Protein AF-A0A2P4QYH1-F1 (afdb_monomer)

Secondary structure (DSSP, 8-state):
------HHHHHHHHHH---HHHHHHHHTT-HHHHHHHHHHHTTSTTTT-SS--HHHHHHHHTTS-HHHHHHHHHTT----------SS-GGGG-

Sequence (94 aa):
MFSKLTEDCFDEIIQYINDKNTLYSFLLVNRLFCRKVTPKLWSEPFAFLEHSSPVLIRTYISCFSDKERDSLYNYGLKIKIKYKPSLFSYPSFL

Foldseek 3Di:
DDPPDDLVNVLVVLVPDPDPVVLVVQCPPDPSSVVSSLLVCLLCVPPPDPDDDPPVVVLQVLLDDPVVVVVCVVVVNPDPDPRDRHPDNSVVSD

pLDDT: mean 85.65, std 10.3, range [38.16, 94.88]

Organism: Rhizophagus irregularis (strain DAOM 181602 / DAOM 197198 / MUCL 43194) (NCBI:txid747089)

Structure (mmCIF, N/CA/C/O backbone):
data_AF-A0A2P4QYH1-F1
#
_entry.id   AF-A0A2P4QYH1-F1
#
loop_
_atom_site.group_PDB
_atom_site.id
_atom_site.type_symbol
_atom_site.label_atom_id
_atom_site.label_alt_id
_atom_site.label_comp_id
_atom_site.label_asym_id
_atom_site.label_entity_id
_atom_site.label_seq_id
_atom_site.pdbx_PDB_ins_code
_atom_site.Cartn_x
_atom_site.Cartn_y
_atom_site.Cartn_z
_atom_site.occupancy
_at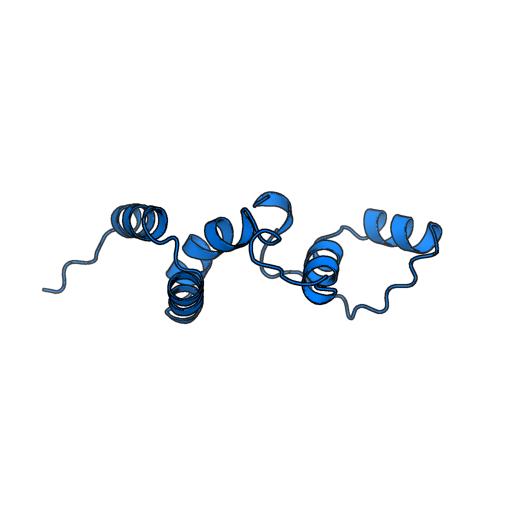om_site.B_iso_or_equiv
_atom_site.auth_seq_id
_atom_site.auth_comp_id
_atom_site.auth_asym_id
_atom_site.auth_atom_id
_atom_site.pdbx_PDB_model_num
ATOM 1 N N . MET A 1 1 ? -13.694 -12.695 32.733 1.00 38.16 1 MET A N 1
ATOM 2 C CA . MET A 1 1 ? -13.598 -13.504 31.500 1.00 38.16 1 MET A CA 1
ATOM 3 C C . MET A 1 1 ? -13.666 -12.521 30.341 1.00 38.16 1 MET A C 1
ATOM 5 O O . MET A 1 1 ? -14.725 -11.954 30.124 1.00 38.16 1 MET A O 1
ATOM 9 N N . PHE A 1 2 ? -12.537 -12.178 29.715 1.00 45.25 2 PHE A N 1
ATOM 10 C CA . PHE A 1 2 ? -12.544 -11.216 28.608 1.00 45.25 2 PHE A CA 1
ATOM 11 C C . PHE A 1 2 ? -13.226 -11.875 27.409 1.00 45.25 2 PHE A C 1
ATOM 13 O O . PHE A 1 2 ? -12.727 -12.868 26.882 1.00 45.25 2 PHE A O 1
ATOM 20 N N . SER A 1 3 ? -14.395 -11.367 27.024 1.00 52.91 3 SER A N 1
ATOM 21 C CA . SER A 1 3 ? -15.090 -11.776 25.810 1.00 52.91 3 SER A CA 1
ATOM 22 C C . SER A 1 3 ? -14.185 -11.463 24.622 1.00 52.91 3 SER A C 1
ATOM 24 O O . SER A 1 3 ? -13.942 -10.296 24.312 1.00 52.91 3 SER A O 1
ATOM 26 N N . LYS A 1 4 ? -13.640 -12.501 23.983 1.00 63.03 4 LYS A N 1
ATOM 27 C CA . LYS A 1 4 ? -12.991 -12.359 22.680 1.00 63.03 4 LYS A CA 1
ATOM 28 C C . LYS A 1 4 ? -14.045 -11.808 21.729 1.00 63.03 4 LYS A C 1
ATOM 30 O O . LYS A 1 4 ? -15.017 -12.497 21.438 1.00 63.03 4 LYS A O 1
ATOM 35 N N . LEU A 1 5 ? -13.857 -10.572 21.286 1.00 65.88 5 LEU A N 1
ATOM 36 C CA . LEU A 1 5 ? -14.587 -10.058 20.142 1.00 65.88 5 LEU A CA 1
ATOM 37 C C . LEU A 1 5 ? -14.273 -11.000 18.965 1.00 65.88 5 LEU A C 1
ATOM 39 O O . LEU A 1 5 ? -13.099 -11.299 18.718 1.00 65.88 5 LEU A O 1
ATOM 43 N N . THR A 1 6 ? -15.300 -11.555 18.326 1.00 76.69 6 THR A N 1
ATOM 44 C CA . THR A 1 6 ? -15.125 -12.432 17.162 1.00 76.69 6 THR A CA 1
ATOM 45 C C . THR A 1 6 ? -14.534 -11.632 16.000 1.00 76.69 6 THR A C 1
ATOM 47 O O . THR A 1 6 ? -14.677 -10.410 15.946 1.00 76.69 6 THR A O 1
ATOM 50 N N . GLU A 1 7 ? -13.838 -12.303 15.077 1.00 75.94 7 GLU A N 1
ATOM 51 C CA . GLU A 1 7 ? -13.255 -11.635 13.902 1.00 75.94 7 GLU A CA 1
ATOM 52 C C . GLU A 1 7 ? -14.317 -10.879 13.087 1.00 75.94 7 GLU A C 1
ATOM 54 O O . GLU A 1 7 ? -14.046 -9.773 12.627 1.00 75.94 7 GLU A O 1
ATOM 59 N N . ASP A 1 8 ? -15.539 -11.410 13.021 1.00 78.62 8 ASP A N 1
ATOM 60 C CA . ASP A 1 8 ? -16.668 -10.804 12.305 1.00 78.62 8 ASP A CA 1
ATOM 61 C C . ASP A 1 8 ? -17.069 -9.439 12.885 1.00 78.62 8 ASP A C 1
ATOM 63 O O . ASP A 1 8 ? -17.325 -8.488 12.153 1.00 78.62 8 ASP A O 1
ATOM 67 N N . CYS A 1 9 ? -17.051 -9.290 14.213 1.00 84.19 9 CYS A N 1
ATOM 68 C CA . CYS A 1 9 ? -17.335 -8.003 14.846 1.00 84.19 9 CYS A CA 1
ATOM 69 C C . CYS A 1 9 ? -16.258 -6.955 14.530 1.00 84.19 9 CYS A C 1
ATOM 71 O O . CYS A 1 9 ? -16.557 -5.763 14.485 1.00 84.19 9 CYS A O 1
ATOM 73 N N . PHE A 1 10 ? -15.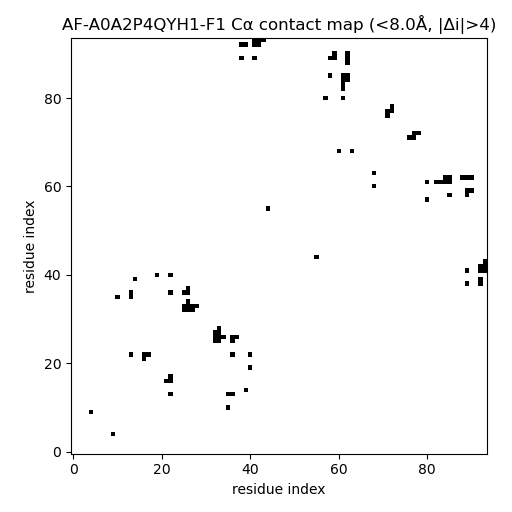004 -7.370 14.326 1.00 84.00 10 PHE A N 1
ATOM 74 C CA . PHE A 1 10 ? -13.948 -6.444 13.913 1.00 84.00 10 PHE A CA 1
ATOM 75 C C . PHE A 1 10 ? -14.124 -5.982 12.472 1.00 84.00 10 PHE A C 1
ATOM 77 O O . PHE A 1 10 ? -13.881 -4.807 12.194 1.00 84.00 10 PHE A O 1
ATOM 84 N N . ASP A 1 11 ? -14.548 -6.877 11.581 1.00 85.06 11 ASP A N 1
ATOM 85 C CA . ASP A 1 11 ? -14.829 -6.528 10.188 1.00 85.06 11 ASP A CA 1
ATOM 86 C C . ASP A 1 11 ? -15.920 -5.454 10.110 1.00 85.06 11 ASP A C 1
ATOM 88 O O . ASP A 1 11 ? -15.728 -4.431 9.448 1.00 85.06 11 ASP A O 1
ATOM 92 N N . GLU A 1 12 ? -16.991 -5.628 10.891 1.00 88.12 12 GLU A N 1
ATOM 93 C CA . GLU A 1 12 ? -18.075 -4.653 11.030 1.00 88.12 12 GLU A CA 1
ATOM 94 C C . GLU A 1 12 ? -17.542 -3.290 11.509 1.00 88.12 12 GLU A C 1
ATOM 96 O O . GLU A 1 12 ? -17.773 -2.261 10.878 1.00 88.12 12 GLU A O 1
ATOM 101 N N . ILE A 1 13 ? -16.743 -3.261 12.587 1.00 89.12 13 ILE A N 1
ATOM 102 C CA . ILE A 1 13 ? -16.168 -2.014 13.124 1.00 89.12 13 ILE A CA 1
ATOM 103 C C . ILE A 1 13 ? -15.311 -1.299 12.071 1.00 89.12 13 ILE A C 1
ATOM 105 O O . ILE A 1 13 ? -15.443 -0.089 11.883 1.00 89.12 13 ILE A O 1
ATOM 109 N N . ILE A 1 14 ? -14.439 -2.030 11.370 1.00 89.50 14 ILE A N 1
ATOM 110 C CA . ILE A 1 14 ? -13.553 -1.460 10.346 1.00 89.50 14 ILE A CA 1
ATOM 111 C C . ILE A 1 14 ? -14.372 -0.842 9.208 1.00 89.50 14 ILE A C 1
ATOM 113 O O . ILE A 1 14 ? -14.005 0.225 8.705 1.00 89.50 14 ILE A O 1
ATOM 117 N N . GLN A 1 15 ? -15.505 -1.446 8.832 1.00 87.75 15 GLN A N 1
ATOM 118 C CA . GLN A 1 15 ? -16.390 -0.923 7.791 1.00 87.75 15 GLN A CA 1
ATOM 119 C C . GLN A 1 15 ? -16.936 0.476 8.115 1.00 87.75 15 GLN A C 1
ATOM 121 O O . GLN A 1 15 ? -17.083 1.278 7.192 1.00 87.75 15 GLN A O 1
ATOM 126 N N . TYR A 1 16 ? -17.123 0.826 9.388 1.00 90.19 16 TYR A N 1
ATOM 127 C CA . TYR A 1 16 ? -17.606 2.152 9.796 1.00 90.19 16 TYR A CA 1
ATOM 128 C C . TYR A 1 16 ? -16.500 3.197 10.026 1.00 90.19 16 TYR A C 1
ATOM 130 O O . TYR A 1 16 ? -16.791 4.387 10.145 1.00 90.19 16 TYR A O 1
ATOM 138 N N . ILE A 1 17 ? -15.222 2.801 10.046 1.00 89.62 17 ILE A N 1
ATOM 139 C CA . ILE A 1 17 ? -14.100 3.739 10.210 1.00 89.62 17 ILE A CA 1
ATOM 140 C C . ILE A 1 17 ? -13.692 4.314 8.850 1.00 89.62 17 ILE A C 1
ATOM 142 O O . ILE A 1 17 ? -13.078 3.619 8.043 1.00 89.62 17 ILE A O 1
ATOM 146 N N . ASN A 1 18 ? -13.982 5.593 8.612 1.00 85.56 18 ASN A N 1
ATOM 147 C CA . ASN A 1 18 ? -13.558 6.309 7.397 1.00 85.56 18 ASN A CA 1
ATOM 148 C C . ASN A 1 18 ? -12.400 7.290 7.642 1.00 85.56 18 ASN A C 1
ATOM 150 O O . ASN A 1 18 ? -11.842 7.843 6.698 1.00 85.56 18 ASN A O 1
ATOM 154 N N . ASP A 1 19 ? -12.010 7.492 8.902 1.00 89.06 19 ASP A N 1
ATOM 155 C CA . ASP A 1 19 ? -10.856 8.315 9.245 1.00 89.06 19 ASP A CA 1
ATOM 156 C C . ASP A 1 19 ? -9.543 7.561 8.984 1.00 89.06 19 ASP A C 1
ATOM 158 O O . ASP A 1 19 ? -9.255 6.518 9.583 1.00 89.06 19 ASP A O 1
ATOM 162 N N . LYS A 1 20 ? -8.711 8.125 8.106 1.00 86.75 20 LYS A N 1
ATOM 163 C CA . LYS A 1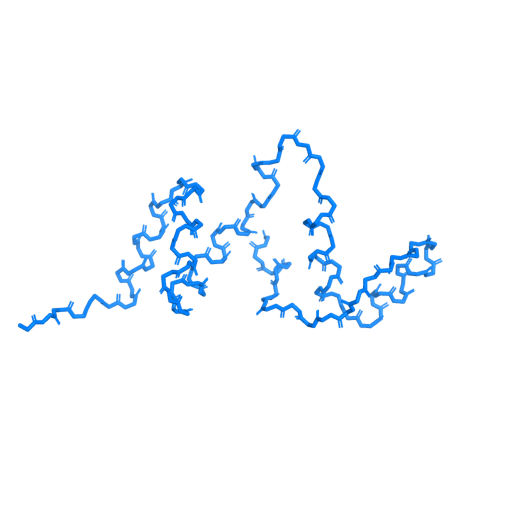 20 ? -7.427 7.545 7.698 1.00 86.75 20 LYS A CA 1
ATOM 164 C C . LYS A 1 20 ? -6.459 7.383 8.870 1.00 86.75 20 LYS A C 1
ATOM 166 O O . LYS A 1 20 ? -5.733 6.390 8.911 1.00 86.75 20 LYS A O 1
ATOM 171 N N . ASN A 1 21 ? -6.437 8.324 9.817 1.00 90.56 21 ASN A N 1
ATOM 172 C CA . ASN A 1 21 ? -5.532 8.260 10.971 1.00 90.56 21 ASN A CA 1
ATOM 173 C C . ASN A 1 21 ? -5.899 7.096 11.901 1.00 90.56 21 ASN A C 1
ATOM 175 O O . ASN A 1 21 ? -5.023 6.378 12.392 1.00 90.56 21 ASN A O 1
ATOM 179 N N . THR A 1 22 ? -7.197 6.860 12.080 1.00 92.69 22 THR A N 1
ATOM 180 C CA . THR A 1 22 ? -7.724 5.715 12.818 1.00 92.69 22 THR A CA 1
ATOM 181 C C . THR A 1 22 ? -7.374 4.409 12.107 1.00 92.69 22 THR A C 1
ATOM 183 O O . THR A 1 22 ? -6.803 3.518 12.735 1.00 92.69 22 THR A O 1
ATOM 186 N N . LEU A 1 23 ? -7.605 4.302 10.791 1.00 91.88 23 LEU A N 1
ATOM 187 C CA . LEU A 1 23 ? -7.207 3.116 10.016 1.00 91.88 23 LEU A CA 1
ATOM 188 C C . LEU A 1 23 ? -5.694 2.856 10.114 1.00 91.88 23 LEU A C 1
ATOM 190 O O . LEU A 1 23 ? -5.268 1.726 10.352 1.00 91.88 23 LEU A O 1
ATOM 194 N N . TYR A 1 24 ? -4.869 3.901 10.006 1.00 91.69 24 TYR A N 1
ATOM 195 C CA . TYR A 1 24 ? -3.421 3.782 10.165 1.00 91.69 24 TYR A CA 1
ATOM 196 C C . TYR A 1 24 ? -3.028 3.286 11.562 1.00 91.69 24 TYR A C 1
ATOM 198 O O . TYR A 1 24 ? -2.170 2.416 11.689 1.00 91.69 24 TYR A O 1
ATOM 206 N N . SER A 1 25 ? -3.696 3.771 12.611 1.00 93.94 25 SER A N 1
ATOM 207 C CA . SER A 1 25 ? -3.461 3.304 13.981 1.00 93.94 25 SER A CA 1
ATOM 208 C C . SER A 1 25 ? -3.790 1.816 14.136 1.00 93.94 25 SER A C 1
ATOM 210 O O . SER A 1 25 ? -3.019 1.080 14.749 1.00 93.94 25 SER A O 1
ATOM 212 N N . PHE A 1 26 ? -4.876 1.337 13.513 1.00 92.81 26 PHE A N 1
ATOM 213 C CA . PHE A 1 26 ? -5.247 -0.083 13.528 1.00 92.81 26 PHE A CA 1
ATOM 214 C C . PHE A 1 26 ? -4.191 -0.982 12.868 1.00 92.81 26 PHE A C 1
ATOM 216 O O . PHE A 1 26 ? -3.952 -2.088 13.357 1.00 92.81 26 PHE A O 1
ATOM 223 N N . LEU A 1 27 ? -3.515 -0.519 11.806 1.00 93.25 27 LEU A N 1
ATOM 224 C CA . LEU A 1 27 ? -2.444 -1.290 11.155 1.00 93.25 27 LEU A CA 1
ATOM 225 C C . LEU A 1 27 ? -1.325 -1.684 12.128 1.00 93.25 27 LEU A C 1
ATOM 227 O O . LEU A 1 27 ? -0.692 -2.723 11.938 1.00 93.25 27 LEU A O 1
ATOM 231 N N . LEU A 1 28 ? -1.082 -0.860 13.150 1.00 94.88 28 LEU A N 1
ATOM 232 C CA . LEU A 1 28 ? 0.029 -1.007 14.089 1.00 94.88 28 LEU A CA 1
ATOM 233 C C . LEU A 1 28 ? -0.324 -1.832 15.336 1.00 94.88 28 LEU A C 1
ATOM 235 O O . LEU A 1 28 ? 0.570 -2.156 16.113 1.00 94.88 28 LEU A O 1
ATOM 239 N N . VAL A 1 29 ? -1.596 -2.197 15.533 1.00 92.88 29 VAL A N 1
ATOM 240 C CA . VAL A 1 29 ? -2.051 -2.919 16.736 1.00 92.88 29 VAL A CA 1
ATOM 241 C C . VAL A 1 29 ? -1.519 -4.353 16.750 1.00 92.88 29 VAL A C 1
ATOM 243 O O . VAL A 1 29 ? -0.875 -4.774 17.707 1.00 92.88 29 VAL A O 1
ATOM 246 N N . ASN A 1 30 ? -1.821 -5.138 15.712 1.00 92.31 30 ASN A N 1
ATOM 247 C CA . ASN A 1 30 ? -1.359 -6.520 15.568 1.00 92.31 30 ASN A CA 1
ATOM 248 C C . ASN A 1 30 ? -1.548 -7.026 14.124 1.00 92.31 30 ASN A C 1
ATOM 250 O O . ASN A 1 30 ? -2.152 -6.365 13.278 1.00 92.31 30 ASN A O 1
ATOM 254 N N . ARG A 1 31 ? -1.066 -8.245 13.843 1.00 92.12 31 ARG A N 1
ATOM 255 C CA . 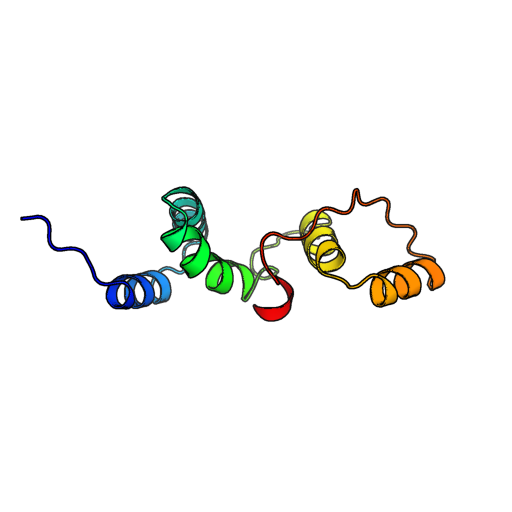ARG A 1 31 ? -1.123 -8.856 12.503 1.00 92.12 31 ARG A CA 1
ATOM 256 C C . ARG A 1 31 ? -2.550 -9.069 11.976 1.00 92.12 31 ARG A C 1
ATOM 258 O O . ARG A 1 31 ? -2.748 -8.971 10.767 1.00 92.12 31 ARG A O 1
ATOM 265 N N . LEU A 1 32 ? -3.518 -9.379 12.841 1.00 90.94 32 LEU A N 1
ATOM 266 C CA . LEU A 1 32 ? -4.917 -9.560 12.437 1.00 90.94 32 LEU A CA 1
ATOM 267 C C . LEU A 1 32 ? -5.495 -8.225 11.955 1.00 90.94 32 LEU A C 1
ATOM 269 O O . LEU A 1 32 ? -5.973 -8.138 10.829 1.00 90.94 32 LEU A O 1
ATOM 273 N N . PHE A 1 33 ? -5.348 -7.174 12.760 1.00 91.69 33 PHE A N 1
ATOM 274 C CA . PHE A 1 33 ? -5.845 -5.834 12.447 1.00 91.69 33 PHE A CA 1
ATOM 275 C C . PHE A 1 33 ? -5.178 -5.279 11.187 1.00 91.69 33 PHE A C 1
ATOM 277 O O . PHE A 1 33 ? -5.859 -4.785 10.291 1.00 91.69 33 PHE A O 1
ATOM 284 N N . CYS A 1 34 ? -3.859 -5.460 11.064 1.00 93.56 34 CYS A N 1
ATOM 285 C CA . CYS A 1 34 ? -3.106 -5.113 9.863 1.00 93.56 34 CYS A CA 1
A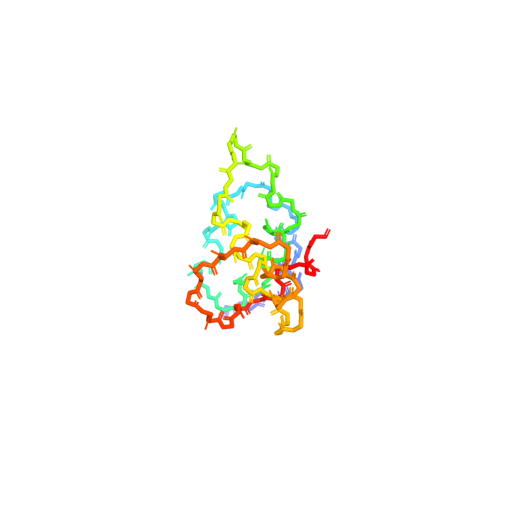TOM 286 C C . CYS A 1 34 ? -3.716 -5.749 8.603 1.00 93.56 34 CYS A C 1
ATOM 288 O O . CYS A 1 34 ? -3.992 -5.052 7.627 1.00 93.56 34 CYS A O 1
ATOM 290 N N . ARG A 1 35 ? -3.995 -7.060 8.632 1.00 93.06 35 ARG A N 1
ATOM 291 C CA . ARG A 1 35 ? -4.589 -7.772 7.489 1.00 93.06 35 ARG A CA 1
ATOM 292 C C . ARG A 1 35 ? -5.998 -7.290 7.152 1.00 93.06 35 ARG A C 1
ATOM 294 O O . ARG A 1 35 ? -6.316 -7.231 5.971 1.00 93.06 35 ARG A O 1
ATOM 301 N N . LYS A 1 36 ? -6.823 -6.971 8.152 1.00 91.88 36 LYS A N 1
ATOM 302 C CA . LYS A 1 36 ? -8.219 -6.553 7.943 1.00 91.88 36 LYS A CA 1
ATOM 303 C C . LYS A 1 36 ? -8.343 -5.111 7.443 1.00 91.88 36 LYS A C 1
ATOM 305 O O . LYS A 1 36 ? -9.172 -4.831 6.587 1.00 91.88 36 LYS A O 1
ATOM 310 N N . VAL A 1 37 ? -7.490 -4.203 7.920 1.00 94.06 37 VAL A N 1
ATOM 311 C CA . VAL A 1 37 ? -7.543 -2.781 7.534 1.00 94.06 37 VAL A CA 1
ATOM 312 C C . VAL A 1 37 ? -6.832 -2.490 6.214 1.00 94.06 37 VAL A C 1
ATOM 314 O O . VAL A 1 37 ? -7.220 -1.558 5.512 1.00 94.06 37 VAL A O 1
ATOM 317 N N . THR A 1 38 ? -5.823 -3.283 5.838 1.00 93.75 38 THR A N 1
ATOM 318 C CA . THR A 1 38 ? -5.061 -3.047 4.599 1.00 93.75 38 THR A CA 1
ATOM 319 C C . THR A 1 38 ? -5.959 -2.942 3.352 1.00 93.75 38 THR A C 1
ATOM 321 O O . THR A 1 38 ? -5.823 -1.940 2.655 1.00 93.75 38 THR A O 1
ATOM 324 N N . PRO A 1 39 ? -6.908 -3.863 3.076 1.00 93.50 39 PRO A N 1
ATOM 325 C CA . PRO A 1 39 ? -7.810 -3.736 1.928 1.00 93.50 39 PRO A CA 1
ATOM 326 C C . PRO A 1 39 ? -8.620 -2.438 1.946 1.00 93.50 39 PRO A C 1
ATOM 328 O O . PRO A 1 39 ? -8.708 -1.758 0.931 1.00 93.50 39 PRO A O 1
ATOM 331 N N . LYS A 1 40 ? -9.145 -2.038 3.113 1.00 91.88 40 LYS A N 1
ATOM 332 C CA . LYS A 1 40 ? -9.917 -0.798 3.239 1.00 91.88 40 LYS A CA 1
ATOM 333 C C . LYS A 1 40 ? -9.062 0.438 2.952 1.00 91.88 40 LYS A C 1
ATOM 335 O O . LYS A 1 40 ? -9.480 1.295 2.182 1.00 91.88 40 LYS A O 1
ATOM 340 N N . LEU A 1 41 ? -7.851 0.514 3.508 1.00 90.81 41 LEU A N 1
ATOM 341 C CA . LEU A 1 41 ? -6.933 1.639 3.279 1.00 90.81 41 LEU A CA 1
ATOM 342 C C . LEU A 1 41 ? -6.485 1.746 1.809 1.00 90.81 41 LEU A C 1
ATOM 344 O O . LEU A 1 41 ? -6.239 2.845 1.317 1.00 90.81 41 LEU A O 1
ATOM 348 N N . TRP A 1 42 ? -6.349 0.606 1.129 1.00 92.00 42 TRP A N 1
ATOM 349 C CA . TRP A 1 42 ? -5.859 0.514 -0.248 1.00 92.00 42 TRP A CA 1
ATOM 350 C C . TRP A 1 42 ? -6.965 0.450 -1.310 1.00 92.00 42 TRP A C 1
ATOM 352 O O . TRP A 1 42 ? -6.627 0.320 -2.482 1.00 92.00 42 TRP A O 1
ATOM 362 N N . SER A 1 43 ? -8.237 0.590 -0.916 1.00 92.25 43 SER A N 1
ATOM 363 C CA . SER A 1 43 ? -9.380 0.676 -1.841 1.00 92.25 43 SER A CA 1
ATOM 364 C C . SER A 1 43 ? -9.394 1.972 -2.649 1.00 92.25 43 SER A C 1
ATOM 366 O O . SER A 1 43 ? -9.611 1.959 -3.854 1.00 92.25 43 SER A O 1
ATOM 368 N N . GLU A 1 44 ? -9.049 3.094 -2.013 1.00 89.69 44 GLU A N 1
ATOM 369 C CA . GLU A 1 44 ? -8.936 4.399 -2.674 1.00 89.69 44 GLU A CA 1
ATOM 370 C C . GLU A 1 44 ? -7.615 5.102 -2.303 1.00 89.69 44 GLU A C 1
ATOM 372 O O . GLU A 1 44 ? -7.595 6.182 -1.704 1.00 89.69 44 GLU A O 1
ATOM 377 N N . PRO A 1 45 ? -6.455 4.520 -2.655 1.00 88.00 45 PRO A N 1
ATOM 378 C CA . PRO A 1 45 ? -5.156 4.974 -2.161 1.00 88.00 45 PRO A CA 1
ATOM 379 C C . PRO A 1 45 ? -4.756 6.355 -2.699 1.00 88.00 45 PRO A C 1
ATOM 381 O O . PRO A 1 45 ? -3.887 7.021 -2.130 1.00 88.00 45 PRO A O 1
ATOM 384 N N . PHE A 1 46 ? -5.398 6.789 -3.785 1.00 88.56 46 PHE A N 1
ATOM 385 C CA . PHE A 1 46 ? -5.194 8.091 -4.409 1.00 88.56 46 PHE A CA 1
ATOM 386 C C . PHE A 1 46 ? -6.158 9.171 -3.899 1.00 88.56 46 PHE A C 1
ATOM 388 O O . PHE A 1 46 ? -5.863 10.348 -4.082 1.00 88.56 46 PHE A O 1
ATOM 395 N N . ALA A 1 47 ? -7.262 8.814 -3.227 1.00 85.56 47 ALA A N 1
ATOM 396 C CA . ALA A 1 47 ? -8.283 9.780 -2.800 1.00 85.56 47 ALA A CA 1
ATOM 397 C C . ALA A 1 47 ? -7.764 10.804 -1.776 1.00 85.56 47 ALA A C 1
ATOM 399 O O . ALA A 1 47 ? -8.279 11.912 -1.677 1.00 85.56 47 ALA A O 1
ATOM 400 N N . PHE A 1 48 ? -6.710 10.450 -1.037 1.00 74.12 48 PHE A N 1
ATOM 401 C CA . PHE A 1 48 ? -6.109 11.291 0.003 1.00 74.12 48 PHE A CA 1
ATOM 402 C C . PHE A 1 48 ? -4.780 11.926 -0.423 1.00 74.12 48 PHE A C 1
ATOM 404 O O . PHE A 1 48 ? -3.977 12.299 0.437 1.00 74.12 48 PHE A O 1
ATOM 411 N N . LEU A 1 49 ? -4.484 11.960 -1.724 1.00 84.19 49 LEU A N 1
ATOM 412 C CA . LEU A 1 49 ? -3.264 12.560 -2.248 1.00 84.19 49 LEU A CA 1
ATOM 413 C C . LEU A 1 49 ? -3.534 13.997 -2.694 1.00 84.19 49 LEU A C 1
ATOM 415 O O . LEU A 1 49 ? -4.217 14.227 -3.684 1.00 84.19 49 LEU A O 1
ATOM 419 N N . GLU A 1 50 ? -2.925 14.964 -2.011 1.00 83.75 50 GLU A N 1
ATOM 420 C CA . GLU A 1 50 ? -2.875 16.355 -2.491 1.00 83.75 50 GLU A CA 1
ATOM 421 C C . GLU A 1 50 ? -1.904 16.506 -3.676 1.00 83.75 50 GLU A C 1
ATOM 423 O O . GLU A 1 50 ? -2.069 17.367 -4.542 1.00 83.75 50 GLU A O 1
ATOM 428 N N . HIS A 1 51 ? -0.889 15.639 -3.737 1.00 86.62 51 HIS A N 1
ATOM 429 C CA . HIS A 1 51 ? 0.165 15.640 -4.747 1.00 86.62 51 HIS A CA 1
ATOM 430 C C . HIS A 1 51 ? 0.516 14.217 -5.187 1.00 86.62 51 HIS A C 1
ATOM 432 O O . HIS A 1 51 ? 0.246 13.239 -4.487 1.00 86.62 51 HIS A O 1
ATOM 438 N N . SER A 1 52 ? 1.190 14.094 -6.333 1.00 83.88 52 SER A N 1
ATOM 439 C CA . SER A 1 52 ? 1.697 12.808 -6.814 1.00 83.88 52 SER A CA 1
ATOM 440 C C . SER A 1 52 ? 2.559 12.117 -5.751 1.00 83.88 52 SER A C 1
ATOM 442 O O . SER A 1 52 ? 3.465 12.740 -5.195 1.00 83.88 52 SER A O 1
ATOM 444 N N . SER A 1 53 ? 2.332 10.821 -5.521 1.00 88.56 53 SER A N 1
ATOM 445 C CA . SER A 1 53 ? 3.124 10.008 -4.591 1.00 88.56 53 SER A CA 1
ATOM 446 C C . SER A 1 53 ? 3.957 8.964 -5.345 1.00 88.56 53 SER A C 1
ATOM 448 O O . SER A 1 53 ? 3.455 7.883 -5.671 1.00 88.56 53 SER A O 1
ATOM 450 N N . PRO A 1 54 ? 5.255 9.227 -5.6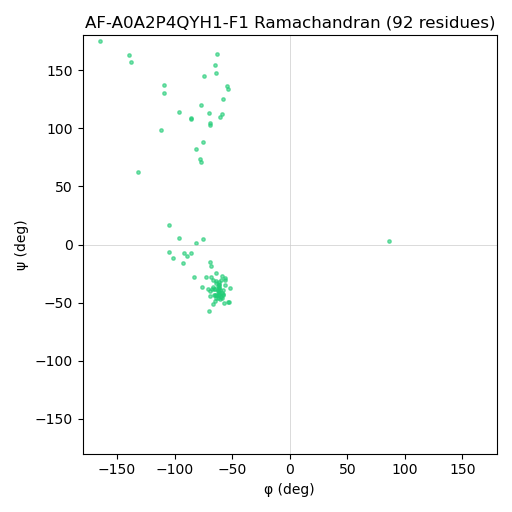02 1.00 87.25 54 PRO A N 1
ATOM 451 C CA . PRO A 1 54 ? 6.154 8.250 -6.217 1.00 87.25 54 PRO A CA 1
ATOM 452 C C . PRO A 1 54 ? 6.282 6.958 -5.404 1.00 87.25 54 PRO A C 1
ATOM 454 O O . PRO A 1 54 ? 6.566 5.900 -5.961 1.00 87.25 54 PRO A O 1
ATOM 457 N N . VAL A 1 55 ? 6.081 7.037 -4.084 1.00 87.31 55 VAL A N 1
ATOM 458 C CA . VAL A 1 55 ? 6.104 5.877 -3.183 1.00 87.31 55 VAL A CA 1
ATOM 459 C C . VAL A 1 55 ? 4.955 4.932 -3.509 1.00 87.31 55 VAL A C 1
ATOM 461 O O . VAL A 1 55 ? 5.177 3.731 -3.613 1.00 87.31 55 VAL A O 1
ATOM 464 N N . LEU A 1 56 ? 3.756 5.468 -3.739 1.00 89.69 56 LEU A N 1
ATOM 465 C CA . LEU A 1 56 ? 2.581 4.665 -4.058 1.00 89.69 56 LEU A CA 1
ATOM 466 C C . LEU A 1 56 ? 2.768 3.898 -5.374 1.00 89.69 56 LEU A C 1
ATOM 468 O O . LEU A 1 56 ? 2.575 2.686 -5.430 1.00 89.69 56 LEU A O 1
ATOM 472 N N . ILE A 1 57 ? 3.257 4.589 -6.406 1.00 88.81 57 ILE A N 1
ATOM 473 C CA . ILE A 1 57 ? 3.564 3.985 -7.708 1.00 88.81 57 ILE A CA 1
ATOM 474 C C . ILE A 1 57 ? 4.641 2.900 -7.577 1.00 88.81 57 ILE A C 1
ATOM 476 O O . ILE A 1 57 ? 4.494 1.807 -8.121 1.00 88.81 57 ILE A O 1
ATOM 480 N N . ARG A 1 58 ? 5.704 3.153 -6.801 1.00 88.31 58 ARG A N 1
ATOM 481 C CA . ARG A 1 58 ? 6.744 2.148 -6.522 1.00 88.31 58 ARG A CA 1
ATOM 482 C C . ARG A 1 58 ? 6.190 0.917 -5.801 1.00 88.31 58 ARG A C 1
ATOM 484 O O . ARG A 1 58 ? 6.667 -0.180 -6.079 1.00 88.31 58 ARG A O 1
ATOM 491 N N . THR A 1 59 ? 5.209 1.083 -4.915 1.00 90.56 59 THR A N 1
ATOM 492 C CA . THR A 1 59 ? 4.538 -0.031 -4.227 1.00 90.56 59 THR A CA 1
ATOM 493 C C . THR A 1 59 ? 3.723 -0.894 -5.189 1.00 90.56 59 THR A C 1
ATOM 495 O O . THR A 1 59 ? 3.727 -2.114 -5.061 1.00 90.56 59 THR A O 1
ATOM 498 N N . TYR A 1 60 ? 3.074 -0.306 -6.194 1.00 90.38 60 TYR A N 1
ATOM 499 C CA . TYR A 1 60 ? 2.409 -1.100 -7.231 1.00 90.38 60 TYR A CA 1
ATOM 500 C C . TYR A 1 60 ? 3.406 -1.836 -8.122 1.00 90.38 60 TYR A C 1
ATOM 502 O O . TYR A 1 60 ? 3.256 -3.033 -8.351 1.00 90.38 60 TYR A O 1
ATOM 510 N N . ILE A 1 61 ? 4.473 -1.159 -8.551 1.00 89.88 61 ILE A N 1
ATOM 511 C CA . ILE A 1 61 ? 5.523 -1.779 -9.371 1.00 89.88 61 ILE A CA 1
ATOM 512 C C . ILE A 1 61 ? 6.213 -2.928 -8.623 1.00 89.88 61 ILE A C 1
ATOM 514 O O . ILE A 1 61 ? 6.620 -3.905 -9.245 1.00 89.88 61 ILE A O 1
ATOM 518 N N . SER A 1 62 ? 6.341 -2.862 -7.292 1.00 88.31 62 SER A N 1
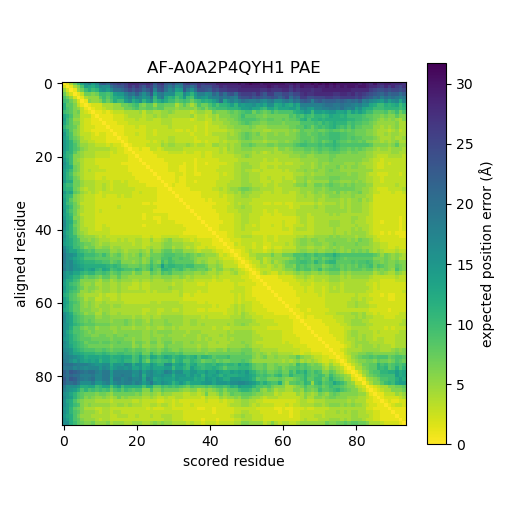ATOM 519 C CA . SER A 1 62 ? 6.911 -3.976 -6.520 1.00 88.31 62 SER A CA 1
ATOM 520 C C . SER A 1 62 ? 6.013 -5.216 -6.473 1.00 88.31 62 SER A C 1
ATOM 522 O O . SER A 1 62 ? 6.507 -6.292 -6.143 1.00 88.31 62 SER A O 1
ATOM 524 N N . CYS A 1 63 ? 4.732 -5.088 -6.833 1.00 90.94 63 CYS A N 1
ATOM 525 C CA . CYS A 1 63 ? 3.802 -6.209 -6.958 1.00 90.94 63 CYS A CA 1
ATOM 526 C C . CYS A 1 63 ? 3.862 -6.887 -8.340 1.00 90.94 63 CYS A C 1
ATOM 528 O O . CYS A 1 63 ? 3.220 -7.915 -8.530 1.00 90.94 63 CYS A O 1
ATOM 530 N N . PHE A 1 64 ? 4.604 -6.331 -9.303 1.00 89.56 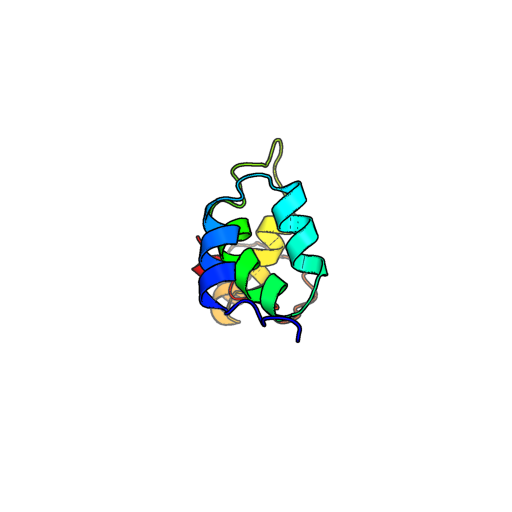64 PHE A N 1
ATOM 531 C CA . PHE A 1 64 ? 4.666 -6.860 -10.666 1.00 89.56 64 PHE A CA 1
ATOM 532 C C . PHE A 1 64 ? 5.509 -8.139 -10.754 1.00 89.56 64 PHE A C 1
ATOM 534 O O . PHE A 1 64 ? 6.564 -8.281 -10.121 1.00 89.56 64 PHE A O 1
ATOM 541 N N . SER A 1 65 ? 5.089 -9.046 -11.630 1.00 89.06 65 SER A N 1
ATOM 542 C CA . SER A 1 65 ? 5.882 -10.195 -12.065 1.00 89.06 65 SER A CA 1
ATOM 543 C C . SER A 1 65 ? 7.158 -9.759 -12.794 1.00 89.06 65 SER A C 1
ATOM 545 O O . SER A 1 65 ? 7.290 -8.611 -13.225 1.00 89.06 65 SER A O 1
ATOM 547 N N . ASP A 1 66 ? 8.122 -10.673 -12.946 1.00 87.44 66 ASP A N 1
ATOM 548 C CA . ASP A 1 66 ? 9.359 -10.372 -13.684 1.00 87.44 66 ASP A CA 1
ATOM 549 C C . ASP A 1 66 ? 9.054 -9.934 -15.129 1.00 87.44 66 ASP A C 1
ATOM 551 O O . ASP A 1 66 ? 9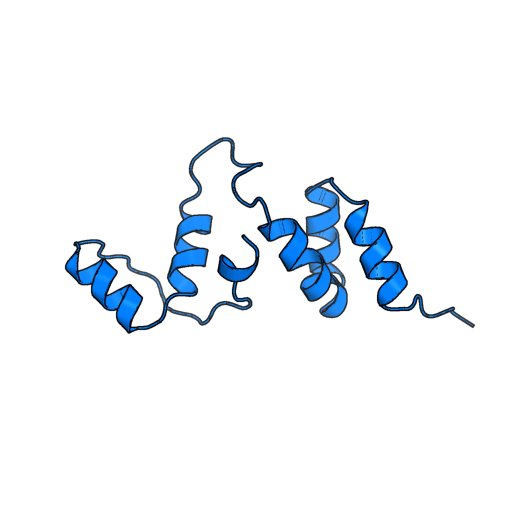.612 -8.950 -15.603 1.00 87.44 66 ASP A O 1
ATOM 555 N N . LYS A 1 67 ? 8.068 -10.563 -15.787 1.00 91.12 67 LYS A N 1
ATOM 556 C CA . LYS A 1 67 ? 7.663 -10.245 -17.170 1.00 91.12 67 LYS A CA 1
ATOM 557 C C . LYS A 1 67 ? 7.100 -8.831 -17.332 1.00 91.12 67 LYS A C 1
ATOM 559 O O . LYS A 1 67 ? 7.413 -8.134 -18.299 1.00 91.12 67 LYS A O 1
ATOM 564 N N . GLU A 1 68 ? 6.245 -8.405 -16.405 1.00 90.69 68 GLU A N 1
ATOM 565 C CA . GLU A 1 68 ? 5.676 -7.052 -16.418 1.00 90.69 68 GLU A CA 1
ATOM 566 C C . GLU A 1 68 ? 6.769 -6.007 -16.177 1.00 90.69 68 GLU A C 1
ATOM 568 O O . GLU A 1 68 ? 6.794 -4.962 -16.828 1.00 90.69 68 GLU A O 1
ATOM 573 N N . ARG A 1 69 ? 7.727 -6.314 -15.296 1.00 86.06 69 ARG A N 1
ATOM 574 C CA . ARG A 1 69 ? 8.887 -5.454 -15.034 1.00 86.06 69 ARG A CA 1
ATOM 575 C C . ARG A 1 69 ? 9.814 -5.341 -16.242 1.00 86.06 69 ARG A C 1
ATOM 577 O O . ARG A 1 69 ? 10.219 -4.228 -16.578 1.00 86.06 69 ARG A O 1
ATOM 584 N N . ASP A 1 70 ? 10.096 -6.446 -16.923 1.00 88.44 70 ASP A N 1
ATOM 585 C CA . ASP A 1 70 ? 10.889 -6.444 -18.157 1.00 88.44 70 ASP A CA 1
ATOM 586 C C . ASP A 1 70 ? 10.210 -5.609 -19.245 1.00 88.44 70 ASP A C 1
ATOM 588 O O . ASP A 1 70 ? 10.857 -4.825 -19.941 1.00 88.44 70 ASP A O 1
ATOM 592 N N . SER A 1 71 ? 8.881 -5.698 -19.334 1.00 91.50 71 SER A N 1
ATOM 593 C CA . SER A 1 71 ? 8.095 -4.870 -20.248 1.00 91.50 71 SER A CA 1
ATOM 594 C C . SER A 1 71 ? 8.272 -3.379 -19.939 1.00 91.50 71 SER A C 1
ATOM 596 O O . SER A 1 71 ? 8.573 -2.607 -20.847 1.00 91.50 71 SER A O 1
ATOM 598 N N . LEU A 1 72 ? 8.179 -2.963 -18.668 1.00 88.75 72 LEU A N 1
ATOM 599 C CA . LEU A 1 72 ? 8.432 -1.568 -18.267 1.00 88.75 72 LEU A CA 1
ATOM 600 C C . LEU A 1 72 ? 9.846 -1.100 -18.641 1.00 88.75 72 LEU A C 1
ATOM 602 O O . LEU A 1 72 ? 10.017 0.018 -19.131 1.00 88.75 72 LEU A O 1
ATOM 606 N N . TYR A 1 73 ? 10.854 -1.951 -18.438 1.00 87.56 73 TYR A N 1
ATOM 607 C CA . TYR A 1 73 ? 12.231 -1.638 -18.813 1.00 87.56 73 TYR A CA 1
ATOM 608 C C . TYR A 1 73 ? 12.368 -1.408 -20.324 1.00 87.56 73 TYR A C 1
ATOM 610 O O . TYR A 1 73 ? 13.014 -0.443 -20.740 1.00 87.56 73 TYR A O 1
ATOM 618 N N . ASN A 1 74 ? 11.711 -2.241 -21.137 1.00 90.25 74 ASN A N 1
ATOM 619 C CA . ASN A 1 74 ? 11.699 -2.125 -22.598 1.00 90.25 74 ASN A CA 1
ATOM 620 C C . ASN A 1 74 ? 11.022 -0.835 -23.084 1.00 90.25 74 ASN A C 1
ATOM 622 O O . ASN A 1 74 ? 11.463 -0.253 -24.072 1.00 90.25 74 ASN A O 1
ATOM 626 N N . TYR A 1 75 ? 10.025 -0.327 -22.353 1.00 90.00 75 TYR A N 1
ATOM 627 C CA . TYR A 1 75 ? 9.432 0.995 -22.596 1.00 90.00 75 TYR A CA 1
ATOM 628 C C . TYR A 1 75 ? 10.314 2.171 -22.133 1.00 90.00 75 TYR A C 1
ATOM 630 O O . TYR A 1 75 ? 9.897 3.326 -22.194 1.00 90.00 75 TYR A O 1
ATOM 638 N N . GLY A 1 76 ? 11.538 1.913 -21.662 1.00 84.81 76 GLY A N 1
ATOM 639 C CA . GLY A 1 76 ? 12.487 2.941 -21.230 1.00 84.81 76 GLY A CA 1
ATOM 640 C C . GLY A 1 76 ? 12.328 3.378 -19.772 1.00 84.81 76 GLY A C 1
ATOM 641 O O . GLY A 1 76 ? 13.077 4.241 -19.305 1.00 84.81 76 GLY A O 1
ATOM 642 N N . LEU A 1 77 ? 11.417 2.763 -19.009 1.00 82.94 77 LEU A N 1
ATOM 643 C CA . LEU A 1 77 ? 11.229 3.053 -17.589 1.00 82.94 77 LEU A CA 1
ATOM 644 C C . LEU A 1 77 ? 12.279 2.301 -16.761 1.00 82.94 77 LEU A C 1
ATOM 646 O O . LEU A 1 77 ? 12.042 1.233 -16.197 1.00 82.94 77 LEU A O 1
ATOM 650 N N . LYS A 1 78 ? 13.481 2.880 -16.671 1.00 77.25 78 LYS A N 1
ATOM 651 C CA . LYS A 1 78 ? 14.607 2.339 -15.888 1.00 77.25 78 LYS A CA 1
ATOM 652 C C . LYS A 1 78 ? 14.438 2.623 -14.395 1.00 77.25 78 LYS A C 1
ATOM 654 O O . LYS A 1 78 ? 15.116 3.475 -13.818 1.00 77.25 78 LYS A O 1
ATOM 659 N N . ILE A 1 79 ? 13.525 1.906 -13.751 1.00 74.00 79 ILE A N 1
ATOM 660 C CA . ILE A 1 79 ? 13.213 2.117 -12.339 1.00 74.00 79 ILE A CA 1
ATOM 661 C C . ILE A 1 79 ? 14.181 1.304 -11.467 1.00 74.00 79 ILE A C 1
ATOM 663 O O . ILE A 1 79 ? 14.099 0.084 -11.375 1.00 74.00 79 ILE A O 1
ATOM 667 N N . LYS A 1 80 ? 15.112 1.984 -10.786 1.00 68.69 80 LYS A N 1
ATOM 668 C CA . LYS A 1 80 ? 15.972 1.356 -9.768 1.00 68.69 80 LYS A CA 1
ATOM 669 C C . LYS A 1 80 ? 15.161 1.116 -8.488 1.00 68.69 80 LYS A C 1
ATOM 671 O O . LYS A 1 80 ? 15.109 1.981 -7.610 1.00 68.69 80 LYS A O 1
ATOM 676 N N . ILE A 1 81 ? 14.503 -0.036 -8.385 1.00 68.12 81 ILE A N 1
ATOM 677 C CA . ILE A 1 81 ? 13.888 -0.523 -7.142 1.00 68.12 81 ILE A CA 1
ATOM 678 C C . ILE A 1 81 ? 14.717 -1.707 -6.637 1.00 68.12 81 ILE A C 1
ATOM 680 O O . ILE A 1 81 ? 15.011 -2.631 -7.387 1.00 68.12 81 ILE A O 1
ATOM 684 N N . LYS A 1 82 ? 15.104 -1.693 -5.353 1.00 67.50 82 LYS A N 1
ATOM 685 C CA . LYS A 1 82 ? 15.536 -2.924 -4.677 1.00 67.50 82 LYS A CA 1
ATOM 686 C C . LYS A 1 82 ? 14.294 -3.792 -4.521 1.00 67.50 82 LYS A C 1
ATOM 688 O O . LYS A 1 82 ? 13.454 -3.498 -3.673 1.00 67.50 82 LYS A O 1
ATOM 693 N N . TYR A 1 83 ? 14.166 -4.802 -5.372 1.00 66.94 83 TYR A N 1
ATOM 694 C CA . TYR A 1 83 ? 12.988 -5.655 -5.404 1.00 66.94 83 TYR A CA 1
ATOM 695 C C . TYR A 1 83 ? 12.939 -6.506 -4.138 1.00 66.94 83 TYR A C 1
ATOM 697 O O . TYR A 1 83 ? 13.714 -7.443 -3.956 1.00 66.94 83 TYR A O 1
ATOM 705 N N . LYS A 1 84 ? 12.043 -6.124 -3.232 1.00 71.25 84 LYS A N 1
ATOM 706 C CA . LYS A 1 84 ? 11.572 -6.973 -2.146 1.00 71.25 84 LYS A CA 1
ATOM 707 C C . LYS A 1 84 ? 10.127 -7.338 -2.469 1.00 71.25 84 LYS A C 1
ATOM 709 O O . LYS A 1 84 ? 9.397 -6.440 -2.895 1.00 71.25 84 LYS A O 1
ATOM 714 N N . PRO A 1 85 ? 9.721 -8.601 -2.274 1.00 76.88 85 PRO A N 1
ATOM 715 C CA . PRO A 1 85 ? 8.328 -8.982 -2.443 1.00 76.88 85 PRO A CA 1
ATOM 716 C C . PRO A 1 85 ? 7.444 -8.092 -1.565 1.00 76.88 85 PRO A C 1
ATOM 718 O O . PRO A 1 85 ? 7.794 -7.787 -0.418 1.00 76.88 85 PRO A O 1
ATOM 721 N N . SER A 1 86 ? 6.332 -7.628 -2.131 1.00 85.06 86 SER A N 1
ATOM 722 C CA . SER A 1 86 ? 5.351 -6.850 -1.390 1.00 85.06 86 SER A CA 1
ATOM 723 C C . SER A 1 86 ? 4.739 -7.704 -0.276 1.00 85.06 86 SER A C 1
ATOM 725 O O . SER A 1 86 ? 4.591 -8.919 -0.396 1.00 85.06 86 SER A O 1
ATOM 727 N N . LEU A 1 87 ? 4.383 -7.063 0.839 1.00 89.56 87 LEU A N 1
ATOM 728 C CA . LEU A 1 87 ? 3.705 -7.746 1.948 1.00 89.56 87 LEU A CA 1
ATOM 729 C C . LEU A 1 87 ? 2.284 -8.184 1.570 1.00 89.56 87 LEU A C 1
ATOM 731 O O . LEU A 1 87 ? 1.771 -9.160 2.112 1.00 89.56 87 LEU A O 1
ATOM 735 N N . PHE A 1 88 ? 1.668 -7.450 0.645 1.00 93.12 88 PHE A N 1
ATOM 736 C CA . PHE A 1 88 ? 0.325 -7.681 0.147 1.00 93.12 88 PHE A CA 1
ATOM 737 C C . PHE A 1 88 ? 0.288 -7.495 -1.367 1.00 93.12 88 PHE A C 1
ATOM 739 O O . PHE A 1 88 ? 1.096 -6.759 -1.941 1.00 93.12 88 PHE A O 1
ATOM 746 N N . SER A 1 89 ? -0.703 -8.115 -2.002 1.00 92.88 89 SER A N 1
ATOM 747 C CA . SER A 1 89 ? -1.067 -7.829 -3.387 1.00 92.88 89 SER A CA 1
ATOM 748 C C . SER A 1 89 ? -1.859 -6.520 -3.442 1.00 92.88 89 SER A C 1
ATOM 750 O O . SER A 1 89 ? -3.064 -6.520 -3.645 1.00 92.88 89 SER A O 1
ATOM 752 N N . TYR A 1 90 ? -1.199 -5.382 -3.219 1.00 94.06 90 TYR A N 1
ATOM 753 C CA . TYR A 1 90 ? -1.868 -4.076 -3.212 1.00 94.06 90 TYR A CA 1
ATOM 754 C C . TYR A 1 90 ? -2.722 -3.784 -4.464 1.00 94.06 90 TYR A C 1
ATOM 756 O O . TYR A 1 90 ? -3.798 -3.218 -4.290 1.00 94.06 90 TYR A O 1
ATOM 764 N N . PRO A 1 91 ? -2.330 -4.185 -5.700 1.00 93.12 91 PRO A N 1
ATOM 765 C CA . PRO A 1 91 ? -3.194 -4.032 -6.872 1.00 93.12 91 PRO A CA 1
ATOM 766 C C . PRO A 1 91 ? -4.566 -4.699 -6.753 1.00 93.12 91 PRO A C 1
ATOM 768 O O . PRO A 1 91 ? -5.502 -4.217 -7.369 1.00 93.12 91 PRO A O 1
ATOM 771 N N . SER A 1 92 ? -4.709 -5.786 -5.986 1.00 94.56 92 SER A N 1
ATOM 772 C CA . SER A 1 92 ? -5.987 -6.507 -5.880 1.00 94.56 92 SER A CA 1
ATOM 773 C C . SER A 1 92 ? -6.978 -5.869 -4.905 1.00 94.56 92 SER A C 1
ATOM 775 O O . SER A 1 92 ? -8.024 -6.456 -4.652 1.00 94.56 92 SER A O 1
ATOM 777 N N . PHE A 1 93 ? -6.616 -4.748 -4.278 1.00 93.75 93 PHE A N 1
ATOM 778 C CA . PHE A 1 93 ? -7.502 -4.002 -3.382 1.00 93.75 93 PHE A CA 1
ATOM 779 C C . PHE A 1 93 ? -8.118 -2.767 -4.039 1.00 93.75 93 PHE A C 1
ATOM 781 O O . PHE A 1 93 ? -9.028 -2.205 -3.443 1.00 93.75 93 PHE A O 1
ATOM 788 N N . LEU A 1 94 ? -7.617 -2.371 -5.217 1.00 88.19 94 LEU A N 1
ATOM 789 C CA . LEU A 1 94 ? -8.249 -1.382 -6.094 1.00 88.19 94 LEU A CA 1
ATOM 790 C C . LEU A 1 94 ? -9.563 -1.937 -6.652 1.00 88.19 94 LEU A C 1
ATOM 792 O O . LEU A 1 94 ? -10.516 -1.142 -6.770 1.00 88.19 94 LEU A O 1
#

Radius of gyration: 16.64 Å; Cα contacts (8 Å, |Δi|>4): 54; chains: 1; bounding box: 34×30×54 Å

Nearest PDB structures (foldseek):
  6brp-assembly2_D  TM=8.514E-01  e=7.181E+00  Oryza sativa Japonica Group
  6brq-assembly2_D  TM=7.998E-01  e=8.042E+00  Oryza sativa Japonica Group
  6brq-assembly1_B  TM=8.539E-01  e=9.532E+00  Oryza sativa Japonica Group

Solvent-accessible surface area (backbone atoms only — not comparable to full-atom values): 5921 Å² total; per-residue (Å²): 132,85,78,76,77,52,72,68,60,50,55,56,54,54,72,73,58,83,53,64,69,58,51,55,53,40,45,72,72,42,75,66,44,25,63,66,42,47,48,66,63,37,43,57,67,64,79,82,50,95,60,92,54,71,66,60,55,50,58,51,59,41,59,50,54,72,68,59,50,52,50,41,42,74,74,65,51,80,75,92,68,87,86,53,82,54,96,56,69,60,75,82,32,93

Mean predicted aligned error: 6.18 Å